Protein AF-A0A6P3RU70-F1 (afdb_monomer_lite)

Structure (mmCIF, N/CA/C/O backbone):
data_AF-A0A6P3RU70-F1
#
_entry.id   AF-A0A6P3RU70-F1
#
loop_
_atom_site.group_PDB
_atom_site.id
_atom_site.type_symbol
_atom_site.label_atom_id
_atom_site.label_alt_id
_atom_site.label_comp_id
_atom_site.label_asym_id
_atom_site.label_entity_id
_atom_site.label_seq_id
_atom_site.pdbx_PDB_ins_code
_atom_site.Cartn_x
_atom_site.Cartn_y
_atom_site.Cartn_z
_atom_site.occupancy
_atom_site.B_iso_or_equiv
_atom_site.auth_seq_id
_atom_site.auth_comp_id
_atom_site.auth_asym_id
_atom_site.auth_atom_id
_atom_site.pdbx_PDB_model_num
ATOM 1 N N . GLY A 1 1 ? 16.443 7.706 28.480 1.00 31.27 1 GLY A N 1
ATOM 2 C CA . GLY A 1 1 ? 16.041 6.633 27.552 1.00 31.27 1 GLY A CA 1
ATOM 3 C C . GLY A 1 1 ? 15.104 7.217 26.523 1.00 31.27 1 GLY A C 1
ATOM 4 O O . GLY A 1 1 ? 13.952 7.460 26.847 1.00 31.27 1 GLY A O 1
ATOM 5 N N . GLY A 1 2 ? 15.621 7.571 25.346 1.00 32.44 2 GLY A N 1
ATOM 6 C CA . GLY A 1 2 ? 14.855 8.242 24.294 1.00 32.44 2 GLY A CA 1
ATOM 7 C C . GLY A 1 2 ? 14.280 7.225 23.316 1.00 32.44 2 GLY A C 1
ATOM 8 O O . GLY A 1 2 ? 15.006 6.355 22.848 1.00 32.44 2 GLY A O 1
ATOM 9 N N . LYS A 1 3 ? 12.974 7.326 23.060 1.00 40.78 3 LYS A N 1
ATOM 10 C CA . LYS A 1 3 ? 12.183 6.472 22.168 1.00 40.78 3 LYS A CA 1
ATOM 11 C C . LYS A 1 3 ? 12.882 6.311 20.814 1.00 40.78 3 LYS A C 1
ATOM 13 O O . LYS A 1 3 ? 13.000 7.270 20.057 1.00 40.78 3 LYS A O 1
ATOM 18 N N . ILE A 1 4 ? 13.333 5.096 20.514 1.00 43.00 4 ILE A N 1
ATOM 19 C CA . ILE A 1 4 ? 13.785 4.733 19.174 1.00 43.00 4 ILE A CA 1
ATOM 20 C C . ILE A 1 4 ? 12.514 4.649 18.330 1.00 43.00 4 ILE A C 1
ATOM 22 O O . ILE A 1 4 ? 11.741 3.702 18.476 1.00 43.00 4 ILE A O 1
ATOM 26 N N . TYR A 1 5 ? 12.274 5.640 17.473 1.00 43.22 5 TYR A N 1
ATOM 27 C CA . TYR A 1 5 ? 11.367 5.468 16.344 1.00 43.22 5 TYR A CA 1
ATOM 28 C C . TYR A 1 5 ? 12.022 4.437 15.433 1.00 43.22 5 TYR A C 1
ATOM 30 O O . TYR A 1 5 ? 12.804 4.770 14.545 1.00 43.22 5 TYR A O 1
ATOM 38 N N . GLN A 1 6 ? 11.793 3.157 15.727 1.00 46.56 6 GLN A N 1
ATOM 39 C CA . GLN A 1 6 ? 12.144 2.105 14.796 1.00 46.56 6 GLN A CA 1
ATOM 40 C C . GLN A 1 6 ? 11.347 2.401 13.538 1.00 46.56 6 GLN A C 1
ATOM 42 O O . GLN A 1 6 ? 10.117 2.412 13.566 1.00 46.56 6 GLN A O 1
ATOM 47 N N . ASN A 1 7 ? 12.053 2.734 12.466 1.00 47.81 7 ASN A N 1
ATOM 48 C CA . ASN A 1 7 ? 11.454 2.980 11.174 1.00 47.81 7 ASN A CA 1
ATOM 49 C C . ASN A 1 7 ? 10.872 1.646 10.675 1.00 47.81 7 ASN A C 1
ATOM 51 O O . ASN A 1 7 ? 11.551 0.872 10.007 1.00 47.81 7 ASN A O 1
ATOM 55 N N . LYS A 1 8 ? 9.633 1.343 11.085 1.00 55.56 8 LYS A N 1
ATOM 56 C CA . LYS A 1 8 ? 8.885 0.124 10.738 1.00 55.56 8 LYS A CA 1
ATOM 57 C C . LYS A 1 8 ? 8.361 0.154 9.303 1.00 55.56 8 LYS A C 1
ATOM 59 O O . LYS A 1 8 ? 7.720 -0.802 8.885 1.00 55.56 8 LYS A O 1
ATOM 64 N N . LEU A 1 9 ? 8.651 1.216 8.547 1.00 55.12 9 LEU A N 1
ATOM 65 C CA . LEU A 1 9 ? 8.220 1.399 7.164 1.00 55.12 9 LEU A CA 1
ATOM 66 C C . LEU A 1 9 ? 8.486 0.161 6.283 1.00 55.12 9 LEU A C 1
ATOM 68 O O . LEU A 1 9 ? 7.556 -0.247 5.597 1.00 55.12 9 LEU A O 1
ATOM 72 N N . PRO A 1 10 ? 9.656 -0.514 6.327 1.00 59.28 10 PRO A N 1
ATOM 73 C CA . PRO A 1 10 ? 9.885 -1.699 5.499 1.00 59.28 10 PRO A CA 1
ATOM 74 C C . PRO A 1 10 ? 8.997 -2.891 5.879 1.00 59.28 10 PRO A C 1
ATOM 76 O O . PRO A 1 10 ? 8.463 -3.557 4.999 1.00 59.28 10 PRO A O 1
ATOM 79 N N . GLU A 1 11 ? 8.795 -3.153 7.175 1.00 56.91 11 GLU A N 1
ATOM 80 C CA . GLU A 1 11 ? 7.914 -4.233 7.651 1.00 56.91 11 GLU A CA 1
ATOM 81 C C . GLU A 1 11 ? 6.442 -3.918 7.368 1.00 56.91 11 GLU A C 1
ATOM 83 O O . GLU A 1 11 ? 5.685 -4.781 6.935 1.00 56.91 11 GLU A O 1
ATOM 88 N N . ALA A 1 12 ? 6.054 -2.655 7.529 1.00 55.28 12 ALA A N 1
ATOM 89 C CA . ALA A 1 12 ? 4.722 -2.164 7.212 1.00 55.28 12 ALA A CA 1
ATOM 90 C C . ALA A 1 12 ? 4.442 -2.183 5.697 1.00 55.28 12 ALA A C 1
ATOM 92 O O . ALA A 1 12 ? 3.314 -2.389 5.274 1.00 55.28 12 ALA A O 1
ATOM 93 N N . MET A 1 13 ? 5.461 -2.039 4.849 1.00 62.03 13 MET A N 1
ATOM 94 C CA . MET A 1 13 ? 5.317 -2.217 3.399 1.00 62.03 13 MET A CA 1
ATOM 95 C C . MET A 1 13 ? 5.150 -3.693 3.011 1.00 62.03 13 MET A C 1
ATOM 97 O O . MET A 1 13 ? 4.507 -3.987 2.006 1.00 62.03 13 MET A O 1
ATOM 101 N N . LYS A 1 14 ? 5.640 -4.651 3.816 1.00 64.06 14 LYS A N 1
ATOM 102 C CA . LYS A 1 14 ? 5.384 -6.087 3.577 1.00 64.06 14 LYS A CA 1
ATOM 103 C C . LYS A 1 14 ? 3.914 -6.464 3.752 1.00 64.06 14 LYS A C 1
ATOM 105 O O . LYS A 1 14 ? 3.481 -7.453 3.151 1.00 64.06 14 LYS A O 1
ATOM 110 N N . THR A 1 15 ? 3.160 -5.713 4.559 1.00 64.69 15 THR A N 1
ATOM 111 C CA . THR A 1 15 ? 1.720 -5.946 4.756 1.00 64.69 15 THR A CA 1
ATOM 112 C C . THR A 1 15 ? 0.888 -5.426 3.578 1.00 64.69 15 THR A C 1
ATOM 114 O O . THR A 1 15 ? -0.228 -5.898 3.371 1.00 64.69 15 THR A O 1
ATOM 117 N N . LEU A 1 16 ? 1.457 -4.545 2.744 1.00 66.75 16 LEU A N 1
ATOM 118 C CA . LEU A 1 16 ? 0.856 -4.006 1.523 1.00 66.75 16 LEU A CA 1
ATOM 119 C C . LEU A 1 16 ? 1.213 -4.868 0.312 1.00 66.75 16 LEU A C 1
ATOM 121 O O . LEU A 1 16 ? 2.106 -4.562 -0.480 1.00 66.75 16 LEU A O 1
ATOM 125 N N . ARG A 1 17 ? 0.494 -5.976 0.130 1.00 63.78 17 ARG A N 1
ATOM 126 C CA . ARG A 1 17 ? 0.713 -6.872 -1.014 1.00 63.78 17 ARG A CA 1
ATOM 127 C C . ARG A 1 17 ? -0.177 -6.466 -2.183 1.00 63.78 17 ARG A C 1
ATOM 129 O O . ARG A 1 17 ? -1.337 -6.858 -2.259 1.00 63.78 17 ARG A O 1
ATOM 136 N N . GLY A 1 18 ? 0.386 -5.697 -3.116 1.00 61.06 18 GLY A N 1
ATOM 137 C CA . GLY A 1 18 ? -0.310 -5.283 -4.341 1.00 61.06 18 GLY A CA 1
ATOM 138 C C . GLY A 1 18 ? -1.456 -4.301 -4.086 1.00 61.06 18 GLY A C 1
ATOM 139 O O . GLY A 1 18 ? -2.502 -4.412 -4.723 1.00 61.06 18 GLY A O 1
ATOM 140 N N . GLY A 1 19 ? -1.278 -3.392 -3.121 1.00 69.56 19 GLY A N 1
ATOM 141 C CA . GLY A 1 19 ? -2.290 -2.406 -2.718 1.00 69.56 19 GLY A CA 1
ATOM 142 C C . GLY A 1 19 ? -3.402 -2.962 -1.820 1.00 69.56 19 GLY A C 1
ATOM 143 O O . GLY A 1 19 ? -4.362 -2.247 -1.537 1.00 69.56 19 GLY A O 1
ATOM 144 N N . LYS A 1 20 ? -3.283 -4.222 -1.379 1.00 79.88 20 LYS A N 1
ATOM 145 C CA . LYS A 1 20 ? -4.204 -4.870 -0.441 1.00 79.88 20 LYS A CA 1
ATOM 146 C C . LYS A 1 20 ? -3.521 -5.160 0.897 1.00 79.88 20 LYS A C 1
ATOM 148 O O . LYS A 1 20 ? -2.331 -5.477 0.926 1.00 79.88 20 LYS A O 1
ATOM 153 N N . ILE A 1 21 ? -4.301 -5.082 1.967 1.00 84.94 21 ILE A N 1
ATOM 154 C CA . ILE A 1 21 ? -3.934 -5.368 3.353 1.00 84.94 21 ILE A CA 1
ATOM 155 C C . ILE A 1 21 ? -4.665 -6.638 3.783 1.00 84.94 21 ILE A C 1
ATOM 157 O O . ILE A 1 21 ? -5.833 -6.818 3.447 1.00 84.94 21 ILE A O 1
ATOM 161 N N . ASP A 1 22 ? -3.982 -7.509 4.515 1.00 87.44 22 ASP A N 1
ATOM 162 C CA . ASP A 1 22 ? -4.618 -8.637 5.194 1.00 87.44 22 ASP A CA 1
ATOM 163 C C . ASP A 1 22 ? -5.393 -8.137 6.422 1.00 87.44 22 ASP A C 1
ATOM 165 O O . ASP A 1 22 ? -4.845 -7.368 7.216 1.00 87.44 22 ASP A O 1
ATOM 169 N N . VAL A 1 23 ? -6.647 -8.555 6.592 1.00 88.88 23 VAL A N 1
ATOM 170 C CA . VAL A 1 23 ? -7.517 -8.098 7.691 1.00 88.88 23 VAL A CA 1
ATOM 171 C C . VAL A 1 23 ? -6.880 -8.362 9.062 1.00 88.88 23 VAL A C 1
ATOM 173 O O . VAL A 1 23 ? -7.002 -7.536 9.967 1.00 88.88 23 VAL A O 1
ATOM 17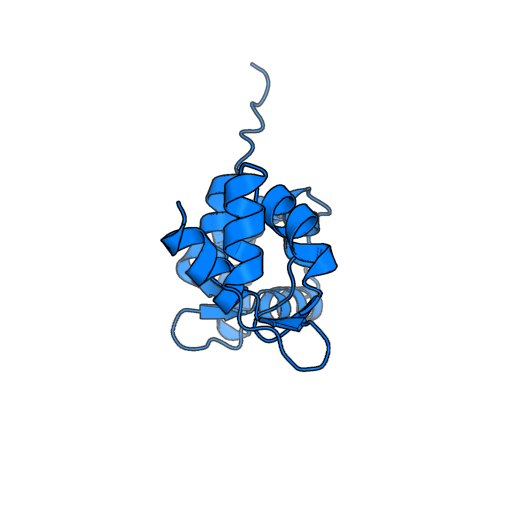6 N N . SER A 1 24 ? -6.101 -9.442 9.203 1.00 88.12 24 SER A N 1
ATOM 177 C CA . SER A 1 24 ? -5.360 -9.751 10.4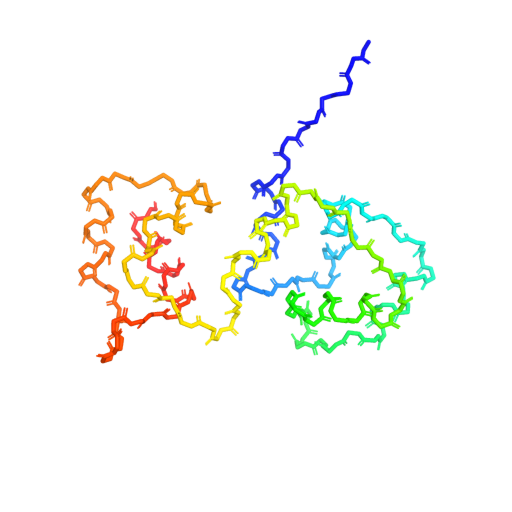38 1.00 88.12 24 SER A CA 1
ATOM 178 C C . SER A 1 24 ? -4.270 -8.726 10.781 1.00 88.12 24 SER A C 1
ATOM 180 O O . SER A 1 24 ? -3.801 -8.680 11.916 1.00 88.12 24 SER A O 1
ATOM 182 N N . GLN A 1 25 ? -3.845 -7.908 9.814 1.00 87.50 25 GLN A N 1
ATOM 183 C CA . GLN A 1 25 ? -2.792 -6.902 9.964 1.00 87.50 25 GLN A CA 1
ATOM 184 C C . GLN A 1 25 ? -3.342 -5.481 10.155 1.00 87.50 25 GLN A C 1
ATOM 186 O O . GLN A 1 25 ? -2.546 -4.543 10.234 1.00 87.50 25 GLN A O 1
ATOM 191 N N . LEU A 1 26 ? -4.667 -5.294 10.237 1.00 89.06 26 LEU A N 1
ATOM 192 C CA . LEU A 1 26 ? -5.287 -3.967 10.340 1.00 89.06 26 LEU A CA 1
ATOM 193 C C . LEU A 1 26 ? -4.776 -3.168 11.537 1.00 89.06 26 LEU A C 1
ATOM 195 O O . LEU A 1 26 ? -4.373 -2.025 11.355 1.00 89.06 26 LEU A O 1
ATOM 199 N N . ASP A 1 27 ? -4.715 -3.776 12.721 1.00 88.38 27 ASP A N 1
ATOM 200 C CA . ASP A 1 27 ? -4.217 -3.110 13.933 1.00 88.38 27 ASP A CA 1
ATOM 201 C C . ASP A 1 27 ? -2.776 -2.596 13.749 1.00 88.38 27 ASP A C 1
ATOM 203 O O . ASP A 1 27 ? -2.455 -1.438 14.016 1.00 88.38 27 ASP A O 1
ATOM 207 N N . THR A 1 28 ? -1.915 -3.424 13.151 1.00 85.12 28 THR A N 1
ATOM 208 C CA . THR A 1 28 ? -0.531 -3.036 12.849 1.00 85.12 28 THR A CA 1
ATOM 209 C C . THR A 1 28 ? -0.464 -1.904 11.822 1.00 85.12 28 THR A C 1
ATOM 211 O O . THR A 1 28 ? 0.318 -0.966 11.986 1.00 85.12 28 THR A O 1
ATOM 214 N N . VAL A 1 29 ? -1.259 -1.978 10.751 1.00 84.56 29 VAL A N 1
ATOM 215 C CA . VAL A 1 29 ? -1.286 -0.951 9.698 1.00 84.56 29 VAL A CA 1
ATOM 216 C C . VAL A 1 29 ? -1.793 0.379 10.249 1.00 84.56 29 VAL A C 1
ATOM 218 O O . VAL A 1 29 ? -1.148 1.403 10.024 1.00 84.56 29 VAL A O 1
ATOM 221 N N . LEU A 1 30 ? -2.883 0.367 11.014 1.00 88.69 30 LEU A N 1
ATOM 222 C CA . LEU A 1 30 ? -3.451 1.556 11.644 1.00 88.69 30 LEU A CA 1
ATOM 223 C C . LEU A 1 30 ? -2.446 2.192 12.608 1.00 88.69 30 LEU A C 1
ATOM 225 O O . LEU A 1 30 ? -2.198 3.398 12.518 1.00 88.69 30 LEU A O 1
ATOM 229 N N . GLY A 1 31 ? -1.769 1.388 13.435 1.00 86.19 31 GLY A N 1
ATOM 230 C CA . GLY A 1 31 ? -0.730 1.884 14.337 1.00 86.19 31 GLY A CA 1
ATOM 231 C C . GLY A 1 31 ? 0.408 2.592 13.592 1.00 86.19 31 GLY A C 1
ATOM 232 O O . GLY A 1 31 ? 0.880 3.647 14.020 1.00 86.19 31 GLY A O 1
ATOM 233 N N . ASN A 1 32 ? 0.807 2.080 12.421 1.00 80.06 32 ASN A N 1
ATOM 234 C CA . ASN A 1 32 ? 1.803 2.730 11.556 1.00 80.06 32 ASN A CA 1
ATOM 235 C C . ASN A 1 32 ? 1.271 4.012 10.879 1.00 80.06 32 ASN A C 1
ATOM 237 O O . ASN A 1 32 ? 2.038 4.945 10.624 1.00 80.06 32 ASN A O 1
ATOM 241 N N . MET A 1 33 ? -0.040 4.099 10.639 1.00 83.69 33 MET A N 1
ATOM 242 C CA . MET A 1 33 ? -0.738 5.326 10.222 1.00 83.69 33 MET A CA 1
ATOM 243 C C . MET A 1 33 ? -1.005 6.289 11.395 1.00 83.69 33 MET A C 1
ATOM 245 O O . MET A 1 33 ? -1.681 7.305 11.231 1.00 83.69 33 MET A O 1
ATOM 249 N N . GLY A 1 34 ? -0.471 5.990 12.585 1.00 85.62 34 GLY A N 1
ATOM 250 C CA . GLY A 1 34 ? -0.603 6.819 13.780 1.00 85.62 34 GLY A CA 1
ATOM 251 C C . GLY A 1 34 ? -1.973 6.732 14.447 1.00 85.62 34 GLY A C 1
ATOM 252 O O . GLY A 1 34 ? -2.346 7.648 15.181 1.00 85.62 34 GLY A O 1
ATOM 253 N N . ARG A 1 35 ? -2.726 5.653 14.204 1.00 87.50 35 ARG A N 1
ATOM 254 C CA . ARG A 1 35 ? -4.021 5.396 14.833 1.00 87.50 35 ARG A CA 1
ATOM 255 C C . ARG A 1 35 ? -4.070 4.045 15.520 1.00 87.50 35 ARG A C 1
ATOM 257 O O . ARG A 1 35 ? -3.869 3.019 14.898 1.00 87.50 35 ARG A O 1
ATOM 264 N N . ASN A 1 36 ? -4.443 4.062 16.790 1.00 89.81 36 ASN A N 1
ATOM 265 C CA . ASN A 1 36 ? -4.854 2.864 17.503 1.00 89.81 36 ASN A CA 1
ATOM 266 C C . ASN A 1 36 ? -6.359 2.972 17.720 1.00 89.81 36 ASN A C 1
ATOM 268 O O . ASN A 1 36 ? -6.818 4.003 18.217 1.00 89.81 36 ASN A O 1
ATOM 272 N N . LEU A 1 37 ? -7.095 1.941 17.321 1.00 91.25 37 LEU A N 1
ATOM 273 C CA . LEU A 1 37 ? -8.533 1.846 17.541 1.00 91.25 37 LEU A CA 1
ATOM 274 C C . LEU A 1 37 ? -8.805 1.036 18.806 1.00 91.25 37 LEU A C 1
ATOM 276 O O . LEU A 1 37 ? -8.003 0.190 19.204 1.00 91.25 37 LEU A O 1
ATOM 280 N N . THR A 1 38 ? -9.939 1.296 19.437 1.00 92.38 38 THR A N 1
ATOM 281 C CA . THR A 1 38 ? -10.491 0.403 20.459 1.00 92.38 38 THR A CA 1
ATOM 282 C C . THR A 1 38 ? -10.935 -0.922 19.831 1.00 92.38 38 THR A C 1
ATOM 284 O O . THR A 1 38 ? -11.126 -1.019 18.619 1.00 92.38 38 THR A O 1
ATOM 287 N N . GLU A 1 39 ? -11.125 -1.960 20.650 1.00 91.56 39 GLU A N 1
ATOM 288 C CA . GLU A 1 39 ? -11.635 -3.254 20.166 1.00 91.56 39 GLU A CA 1
ATOM 289 C C . GLU A 1 39 ? -13.011 -3.122 19.494 1.00 91.56 39 GLU A C 1
ATOM 291 O O . GLU A 1 39 ? -13.281 -3.802 18.506 1.00 91.56 39 GLU A O 1
ATOM 296 N N . GLU A 1 40 ? -13.861 -2.224 20.001 1.00 93.06 40 GLU A N 1
ATOM 297 C CA . GLU A 1 40 ? -15.183 -1.934 19.441 1.00 93.06 40 GLU A CA 1
ATOM 298 C C . GLU A 1 40 ? -15.072 -1.249 18.072 1.00 93.06 40 GLU A C 1
ATOM 300 O O . GLU A 1 40 ? -15.601 -1.765 17.089 1.00 93.06 40 GLU A O 1
ATOM 305 N N . GLU A 1 41 ? -14.285 -0.173 17.963 1.00 93.62 41 GLU A N 1
ATOM 306 C CA . GLU A 1 41 ? -14.033 0.511 16.684 1.00 93.62 41 GLU A CA 1
ATOM 307 C C . GLU A 1 41 ? -13.384 -0.416 15.647 1.00 93.62 41 GLU A C 1
ATOM 309 O O . GLU A 1 41 ? -13.727 -0.367 14.466 1.00 93.62 41 GLU A O 1
ATOM 314 N N . LEU A 1 42 ? -12.450 -1.277 16.068 1.00 92.19 42 LEU A N 1
ATOM 315 C CA . LEU A 1 42 ? -11.804 -2.242 15.180 1.00 92.19 42 LEU A CA 1
ATOM 316 C C . LEU A 1 42 ? -12.806 -3.287 14.671 1.00 92.19 42 LEU A C 1
ATOM 318 O O . LEU A 1 42 ? -12.746 -3.676 13.503 1.00 92.19 42 LEU A O 1
ATOM 322 N N . LYS A 1 43 ? -13.731 -3.733 15.525 1.00 91.50 43 LYS A N 1
ATOM 323 C CA . LYS A 1 43 ? -14.791 -4.670 15.149 1.00 91.50 43 LYS A CA 1
ATOM 324 C C . LYS A 1 43 ? -15.778 -4.028 14.172 1.00 91.50 43 LYS A C 1
ATOM 326 O O . LYS A 1 43 ? -16.089 -4.631 13.145 1.00 91.50 43 LYS A O 1
ATOM 331 N N . ASP A 1 44 ? -16.212 -2.802 14.441 1.00 93.31 44 ASP A N 1
ATOM 332 C CA . ASP A 1 44 ? -17.107 -2.050 13.554 1.00 93.31 44 ASP A CA 1
ATOM 333 C C . ASP A 1 44 ? -16.451 -1.755 12.201 1.00 93.31 44 ASP A C 1
ATOM 335 O O . ASP A 1 44 ? -17.090 -1.880 11.149 1.00 93.31 44 ASP A O 1
ATOM 339 N N . LEU A 1 45 ? -15.151 -1.441 12.212 1.00 93.69 45 LEU A N 1
ATOM 340 C CA . LEU A 1 45 ? -14.352 -1.302 11.003 1.00 93.69 45 LEU A CA 1
ATOM 341 C C . LEU A 1 45 ? -14.378 -2.605 10.201 1.00 93.69 45 LEU A C 1
ATOM 343 O O . LEU A 1 45 ? -14.764 -2.583 9.037 1.00 93.69 45 LEU A O 1
ATOM 347 N N . GLN A 1 46 ? -14.037 -3.744 10.813 1.00 91.38 46 GLN A N 1
ATOM 348 C CA . GLN A 1 46 ? -14.033 -5.048 10.135 1.00 91.38 46 GLN A CA 1
ATOM 349 C C . GLN A 1 46 ? -15.394 -5.407 9.521 1.00 91.38 46 GLN A C 1
ATOM 351 O O . GLN A 1 46 ? -15.430 -5.950 8.419 1.00 91.38 46 GLN A O 1
ATOM 356 N N . HIS A 1 47 ? -16.505 -5.068 10.182 1.00 91.44 47 HIS A N 1
ATOM 357 C CA . HIS A 1 47 ? -17.854 -5.273 9.642 1.00 91.44 47 HIS A CA 1
ATOM 358 C C . HIS A 1 47 ? -18.199 -4.350 8.464 1.00 91.44 47 HIS A C 1
ATOM 360 O O . HIS A 1 47 ? -19.052 -4.699 7.648 1.00 91.44 47 HIS A O 1
ATOM 366 N N . SER A 1 48 ? -17.550 -3.189 8.373 1.00 92.75 48 SER A N 1
ATOM 367 C CA . SER A 1 48 ? -17.808 -2.171 7.348 1.00 92.75 48 SER A CA 1
ATOM 368 C C . SER A 1 48 ? -16.881 -2.282 6.133 1.00 92.75 48 SER A C 1
ATOM 370 O O . SER A 1 48 ? -17.143 -1.663 5.100 1.00 92.75 48 SER A O 1
ATOM 372 N N . LEU A 1 49 ? -15.784 -3.039 6.241 1.00 93.06 49 LEU A N 1
ATOM 373 C CA . LEU A 1 49 ? -14.815 -3.192 5.163 1.00 93.06 49 LEU A CA 1
ATOM 374 C C . LEU A 1 49 ? -15.355 -4.089 4.037 1.00 93.06 49 LEU A C 1
ATOM 376 O O . LEU A 1 49 ? -15.834 -5.193 4.299 1.00 93.06 49 LEU A O 1
ATOM 380 N N . PRO A 1 50 ? -15.204 -3.685 2.764 1.00 90.06 50 PRO A N 1
ATOM 381 C CA . PRO A 1 50 ? -15.444 -4.574 1.637 1.00 90.06 50 PRO A CA 1
ATOM 382 C C . PRO A 1 50 ? -14.265 -5.549 1.508 1.00 90.06 50 PRO A C 1
ATOM 384 O O . PRO A 1 50 ? -13.260 -5.265 0.853 1.00 90.06 50 PRO A O 1
ATOM 387 N N . VAL A 1 51 ? -14.363 -6.692 2.186 1.00 89.19 51 VAL A N 1
ATOM 388 C CA . VAL A 1 51 ? -13.306 -7.709 2.178 1.00 89.19 51 VAL A CA 1
ATOM 389 C C . VAL A 1 51 ? -13.460 -8.649 0.975 1.00 89.19 51 VAL A C 1
ATOM 391 O O . VAL A 1 51 ? -14.528 -9.200 0.719 1.00 89.19 51 VAL A O 1
ATOM 394 N N . ASP A 1 52 ? -12.363 -8.857 0.250 1.00 82.75 52 ASP A N 1
ATOM 395 C CA . ASP A 1 52 ? -12.188 -9.870 -0.792 1.00 82.75 52 ASP A CA 1
ATOM 396 C C . ASP A 1 52 ? -11.355 -11.030 -0.215 1.00 82.75 52 ASP A C 1
ATOM 398 O O . ASP A 1 52 ? -10.118 -10.981 -0.171 1.00 82.75 52 ASP A O 1
ATOM 402 N N . GLY A 1 53 ? -12.044 -12.046 0.315 1.00 86.69 53 GLY A N 1
ATOM 403 C CA . GLY A 1 53 ? -11.435 -13.109 1.121 1.00 86.69 53 GLY A CA 1
ATOM 404 C C . GLY A 1 53 ? -11.013 -12.586 2.495 1.00 86.69 53 GLY A C 1
ATOM 405 O O . GLY A 1 53 ? -11.865 -12.154 3.259 1.00 86.69 53 GLY A O 1
ATOM 406 N N . ASP A 1 54 ? -9.705 -12.582 2.772 1.00 87.94 54 ASP A N 1
ATOM 407 C CA . ASP A 1 54 ? -9.100 -11.988 3.982 1.00 87.94 54 ASP A CA 1
ATOM 408 C C . ASP A 1 54 ? -8.363 -10.674 3.676 1.00 87.94 54 ASP A C 1
ATOM 410 O O . ASP A 1 54 ? -7.476 -10.245 4.416 1.00 87.94 54 ASP A O 1
ATOM 414 N N . LYS A 1 55 ? -8.657 -10.047 2.530 1.00 87.38 55 LYS A N 1
ATOM 415 C CA . LYS A 1 55 ? -7.928 -8.873 2.046 1.00 87.38 55 LYS A CA 1
ATOM 416 C C . LYS A 1 55 ? -8.844 -7.695 1.779 1.00 87.38 55 LYS A C 1
ATOM 418 O O . LYS A 1 55 ? -9.904 -7.840 1.186 1.00 87.38 55 LYS A O 1
ATOM 423 N N . VAL A 1 56 ? -8.362 -6.509 2.113 1.00 88.75 56 VAL A N 1
ATOM 424 C CA . VAL A 1 56 ? -9.026 -5.231 1.844 1.00 88.75 56 VAL A CA 1
ATOM 425 C C . VAL A 1 56 ? -8.099 -4.335 1.030 1.00 88.75 56 VAL A C 1
ATOM 427 O O . VAL A 1 56 ? -6.888 -4.331 1.256 1.00 88.75 56 VAL A O 1
ATOM 430 N N . ALA A 1 57 ? -8.621 -3.590 0.055 1.00 85.31 57 ALA A N 1
ATOM 431 C CA . ALA A 1 57 ? -7.810 -2.591 -0.635 1.00 85.31 57 ALA A CA 1
ATOM 432 C C . ALA A 1 57 ? -7.551 -1.387 0.282 1.0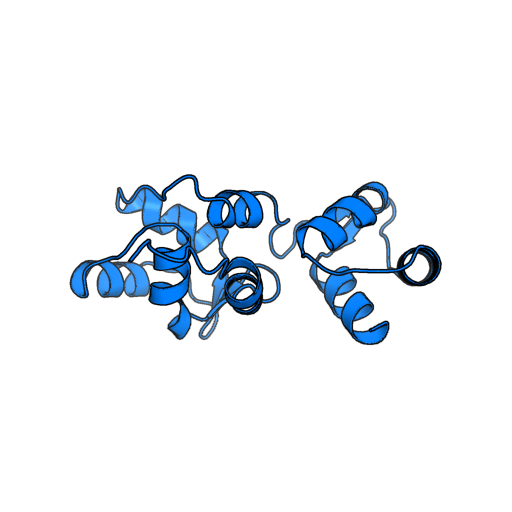0 85.31 57 ALA A C 1
ATOM 434 O O . ALA A 1 57 ? -8.410 -0.989 1.066 1.00 85.31 57 ALA A O 1
ATOM 435 N N . ILE A 1 58 ? -6.376 -0.768 0.170 1.00 82.00 58 ILE A N 1
ATOM 436 C CA . ILE A 1 58 ? -6.016 0.353 1.049 1.00 82.00 58 ILE A CA 1
ATOM 437 C C . ILE A 1 58 ? -6.957 1.556 0.924 1.00 82.00 58 ILE A C 1
ATOM 439 O O . ILE A 1 58 ? -7.291 2.182 1.925 1.00 82.00 58 ILE A O 1
ATOM 443 N N . ASN A 1 59 ? -7.447 1.829 -0.286 1.00 80.44 59 ASN A N 1
ATOM 444 C CA . ASN A 1 59 ? -8.413 2.902 -0.517 1.00 80.44 59 ASN A CA 1
ATOM 445 C C . ASN A 1 59 ? -9.754 2.614 0.151 1.00 80.44 59 ASN A C 1
ATOM 447 O O . ASN A 1 59 ? -10.396 3.533 0.651 1.00 80.44 59 ASN A O 1
ATOM 451 N N . ASP A 1 60 ? -10.178 1.351 0.165 1.00 88.94 60 ASP A N 1
ATOM 452 C CA . ASP A 1 60 ? -11.419 0.961 0.826 1.00 88.94 60 ASP A CA 1
ATOM 453 C C . ASP A 1 60 ? -11.289 1.138 2.338 1.00 88.94 60 ASP A C 1
ATOM 455 O O . ASP A 1 60 ? -12.185 1.699 2.964 1.00 88.94 60 ASP A O 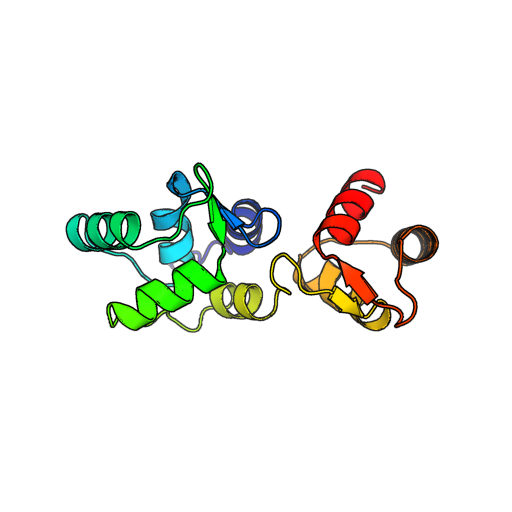1
ATOM 459 N N . LEU A 1 61 ? -10.136 0.762 2.905 1.00 90.00 61 LEU A N 1
ATOM 460 C CA . LEU A 1 61 ? -9.821 1.031 4.306 1.00 90.00 61 LEU A CA 1
ATOM 461 C C . LEU A 1 61 ? -9.877 2.534 4.624 1.00 90.00 61 LEU A C 1
ATOM 463 O O . LEU A 1 61 ? -10.585 2.926 5.549 1.00 90.00 61 LEU A O 1
ATOM 467 N N . GLU A 1 62 ? -9.181 3.382 3.859 1.00 87.12 62 GLU A N 1
ATOM 468 C CA . GLU A 1 62 ? -9.203 4.837 4.084 1.00 87.12 62 GLU A CA 1
ATOM 469 C C . GLU A 1 62 ? -10.617 5.427 3.951 1.00 87.12 62 GLU A C 1
ATOM 471 O O . GLU A 1 62 ? -11.017 6.270 4.757 1.00 87.12 62 GLU A O 1
ATOM 476 N N . ASN A 1 63 ? -11.395 4.974 2.964 1.00 89.38 63 ASN A N 1
ATOM 477 C CA . ASN A 1 63 ? -12.763 5.440 2.750 1.00 89.38 63 ASN A CA 1
ATOM 478 C C . ASN A 1 63 ? -13.683 5.079 3.920 1.00 89.38 63 ASN A C 1
ATOM 480 O O . ASN A 1 63 ? -14.446 5.932 4.375 1.00 89.38 63 ASN A O 1
ATOM 484 N N . VAL A 1 64 ? -13.609 3.840 4.413 1.00 93.62 64 VAL A N 1
ATOM 485 C CA . VAL A 1 64 ? -14.424 3.389 5.548 1.00 93.62 64 VAL A CA 1
ATOM 486 C C . VAL A 1 64 ? -14.035 4.135 6.820 1.00 93.62 64 VAL A C 1
ATOM 488 O O . VAL A 1 64 ? -14.919 4.665 7.487 1.00 93.62 64 VAL A O 1
ATOM 491 N N . LEU A 1 65 ? -12.739 4.285 7.112 1.00 92.69 65 LEU A N 1
ATOM 492 C CA . LEU A 1 65 ? -12.271 5.073 8.261 1.00 92.69 65 LEU A CA 1
ATOM 493 C C . LEU A 1 65 ? -12.803 6.508 8.218 1.00 92.69 65 LEU A C 1
ATOM 495 O O . LEU A 1 65 ? -13.335 7.004 9.210 1.00 92.69 65 LEU A O 1
ATOM 499 N N . ARG A 1 66 ? -12.742 7.156 7.048 1.00 90.69 66 ARG A N 1
ATOM 500 C CA . ARG A 1 66 ? -13.294 8.502 6.859 1.00 90.69 66 ARG A CA 1
ATOM 501 C C . ARG A 1 66 ? -14.805 8.540 7.092 1.00 90.69 66 ARG A C 1
ATOM 503 O O . ARG A 1 66 ? -15.286 9.474 7.728 1.00 90.69 66 ARG A O 1
ATOM 510 N N . ASN A 1 67 ? -15.548 7.543 6.612 1.00 92.75 67 ASN A N 1
ATOM 511 C CA . ASN A 1 67 ? -16.997 7.449 6.825 1.00 92.75 67 ASN A CA 1
ATOM 512 C C . ASN A 1 67 ? -17.360 7.230 8.302 1.00 92.75 67 ASN A C 1
ATOM 514 O O . ASN A 1 67 ? -18.417 7.676 8.738 1.00 92.75 67 ASN A O 1
ATOM 518 N N . MET A 1 68 ? -16.475 6.593 9.071 1.00 92.00 68 MET A N 1
ATOM 519 C CA . MET A 1 68 ? -16.600 6.430 10.524 1.00 92.00 68 MET A CA 1
ATOM 520 C C . MET A 1 68 ? -16.121 7.662 11.314 1.00 92.00 68 MET A C 1
ATOM 522 O O . MET A 1 68 ? -16.191 7.666 12.538 1.00 92.00 68 MET A O 1
ATOM 526 N N . GLY A 1 69 ? -15.632 8.715 10.645 1.00 91.56 69 GLY A N 1
ATOM 527 C CA . GLY A 1 69 ? -15.105 9.917 11.301 1.00 91.56 69 GLY A CA 1
ATOM 528 C C . GLY A 1 69 ? -13.703 9.746 11.897 1.00 91.56 69 GLY A C 1
ATOM 529 O O . GLY A 1 69 ? -13.287 10.547 12.733 1.00 91.56 69 GLY A O 1
ATOM 530 N N . ILE A 1 70 ? -12.963 8.718 11.476 1.00 89.94 70 ILE A N 1
ATOM 531 C CA . ILE A 1 70 ? -11.612 8.420 11.953 1.00 89.94 70 ILE A CA 1
ATOM 532 C C . ILE A 1 70 ? -10.588 9.039 10.997 1.00 89.94 70 ILE A C 1
ATOM 534 O O . ILE A 1 70 ? -10.415 8.605 9.858 1.00 89.94 70 ILE A O 1
ATOM 538 N N . GLU A 1 71 ? -9.856 10.044 11.473 1.00 87.00 71 GLU A N 1
ATOM 539 C CA . GLU A 1 71 ? -8.801 10.704 10.695 1.00 87.00 71 GLU A CA 1
ATOM 540 C C . GLU A 1 71 ? -7.438 10.047 10.913 1.00 87.00 71 GLU A C 1
ATOM 542 O O . GLU A 1 71 ? -6.983 9.970 12.046 1.00 87.00 71 GLU A O 1
ATOM 547 N N . LEU A 1 72 ? -6.729 9.634 9.865 1.00 85.56 72 LEU A N 1
ATOM 548 C CA . LEU A 1 72 ? -5.358 9.119 9.989 1.00 85.56 72 LEU A CA 1
ATOM 549 C C . LEU A 1 72 ? -4.333 10.241 10.216 1.00 85.56 72 LEU A C 1
ATOM 551 O O . LEU A 1 72 ? -4.506 11.354 9.719 1.00 85.56 72 LEU A O 1
ATOM 555 N N . ALA A 1 73 ? -3.229 9.941 10.909 1.00 84.25 73 ALA A N 1
ATOM 556 C CA . ALA A 1 73 ? -2.137 10.898 11.056 1.00 84.25 73 ALA A CA 1
ATOM 557 C C . ALA A 1 73 ? -1.306 10.990 9.764 1.00 84.25 73 ALA A C 1
ATOM 559 O O . ALA A 1 73 ? -1.120 10.002 9.045 1.00 84.25 73 ALA A O 1
ATOM 560 N N . ASP A 1 74 ? -0.758 12.177 9.491 1.00 81.50 74 ASP A N 1
ATOM 561 C CA . ASP A 1 74 ? 0.138 12.417 8.354 1.00 81.50 74 ASP A CA 1
ATOM 562 C C . ASP A 1 74 ? 1.560 11.901 8.645 1.00 81.50 74 ASP A C 1
ATOM 564 O O . ASP A 1 74 ? 2.511 12.658 8.844 1.00 81.50 74 ASP A O 1
ATOM 568 N N . THR A 1 75 ? 1.693 10.579 8.748 1.00 77.12 75 THR A N 1
ATOM 569 C CA . THR A 1 75 ? 2.978 9.904 8.960 1.00 77.12 75 THR A CA 1
ATOM 570 C C . THR A 1 75 ? 3.680 9.649 7.627 1.00 77.12 75 THR A C 1
ATOM 572 O O . THR A 1 75 ? 3.046 9.567 6.576 1.00 77.12 75 THR A O 1
ATOM 575 N N . GLU A 1 76 ? 5.001 9.446 7.654 1.00 69.75 76 GLU A N 1
ATOM 576 C CA . GLU A 1 76 ? 5.753 9.025 6.460 1.00 69.75 76 GLU A CA 1
ATOM 577 C C . GLU A 1 76 ? 5.201 7.719 5.858 1.00 69.75 76 GLU A C 1
ATOM 579 O O . GLU A 1 76 ? 5.242 7.532 4.645 1.00 69.75 76 GLU A O 1
ATOM 584 N N . PHE A 1 77 ? 4.609 6.849 6.686 1.00 71.75 77 PHE A N 1
ATOM 585 C CA . PHE A 1 77 ? 3.904 5.656 6.223 1.00 71.75 77 PHE A CA 1
ATOM 586 C C . PHE A 1 77 ? 2.620 6.008 5.464 1.00 71.75 77 PHE A C 1
ATOM 588 O O . PHE A 1 77 ? 2.442 5.545 4.340 1.00 71.75 77 PHE A O 1
ATOM 595 N N . THR A 1 78 ? 1.756 6.858 6.029 1.00 73.94 78 THR A N 1
ATOM 596 C CA . THR A 1 78 ? 0.521 7.311 5.368 1.00 73.94 78 THR A CA 1
ATOM 597 C C . THR A 1 78 ? 0.829 8.024 4.047 1.00 73.94 78 THR A C 1
ATOM 599 O O . THR A 1 78 ? 0.175 7.771 3.036 1.00 73.94 78 THR A O 1
ATOM 602 N N . LYS A 1 79 ? 1.875 8.861 4.010 1.00 75.00 79 LYS A N 1
ATOM 603 C CA . LYS A 1 79 ? 2.351 9.507 2.776 1.00 75.00 79 LYS A CA 1
ATOM 604 C C . LYS A 1 79 ? 2.835 8.487 1.753 1.00 75.00 79 LYS A C 1
ATOM 606 O O . LYS A 1 79 ? 2.431 8.556 0.595 1.00 75.00 79 LYS A O 1
ATOM 611 N N . ALA A 1 80 ? 3.663 7.526 2.167 1.00 69.94 80 ALA A N 1
ATOM 612 C CA . ALA A 1 80 ? 4.146 6.471 1.281 1.00 69.94 80 ALA A CA 1
ATOM 613 C C . ALA A 1 80 ? 2.970 5.695 0.673 1.00 69.94 80 ALA A C 1
ATOM 615 O O . ALA A 1 80 ? 2.855 5.632 -0.549 1.00 69.94 80 ALA A O 1
ATOM 616 N N . VAL A 1 81 ? 2.049 5.221 1.515 1.00 70.38 81 VAL A N 1
ATOM 617 C CA . VAL A 1 81 ? 0.815 4.522 1.137 1.00 70.38 81 VAL A CA 1
ATOM 618 C C . VAL A 1 81 ? -0.007 5.290 0.106 1.00 70.38 81 VAL A C 1
ATOM 620 O O . VAL A 1 81 ? -0.337 4.732 -0.934 1.00 70.38 81 VAL A O 1
ATOM 623 N N . ARG A 1 82 ? -0.314 6.566 0.363 1.00 71.06 82 ARG A N 1
ATOM 624 C CA . ARG A 1 82 ? -1.168 7.383 -0.518 1.00 71.06 82 ARG A CA 1
ATOM 625 C C . ARG A 1 82 ? -0.536 7.670 -1.871 1.00 71.06 82 ARG A C 1
ATOM 627 O O . ARG A 1 82 ? -1.230 7.998 -2.825 1.00 71.06 82 ARG A O 1
ATOM 634 N N . THR A 1 83 ? 0.789 7.590 -1.946 1.00 67.56 83 THR A N 1
ATOM 635 C CA . THR A 1 83 ? 1.525 7.761 -3.202 1.00 67.56 83 THR A CA 1
ATOM 636 C C . THR A 1 83 ? 1.757 6.454 -3.950 1.00 67.56 83 THR A C 1
ATOM 638 O O . THR A 1 83 ? 2.238 6.501 -5.084 1.00 67.56 83 THR A O 1
ATOM 641 N N . LEU A 1 84 ? 1.453 5.300 -3.343 1.00 66.06 84 LEU A N 1
ATOM 642 C CA . LEU A 1 84 ? 1.493 4.032 -4.052 1.00 66.06 84 LEU A CA 1
ATOM 643 C C . LEU A 1 84 ? 0.286 3.958 -4.992 1.00 66.06 84 LEU A C 1
ATOM 645 O O . LEU A 1 84 ? -0.846 4.130 -4.540 1.00 66.06 84 LEU A O 1
ATOM 649 N N . PRO A 1 85 ? 0.502 3.669 -6.283 1.00 61.78 85 PRO A N 1
ATOM 650 C CA . PRO A 1 85 ? -0.599 3.437 -7.200 1.00 61.78 85 PRO A CA 1
ATOM 651 C C . PRO A 1 85 ? -1.415 2.245 -6.708 1.00 61.78 85 PRO A C 1
ATOM 653 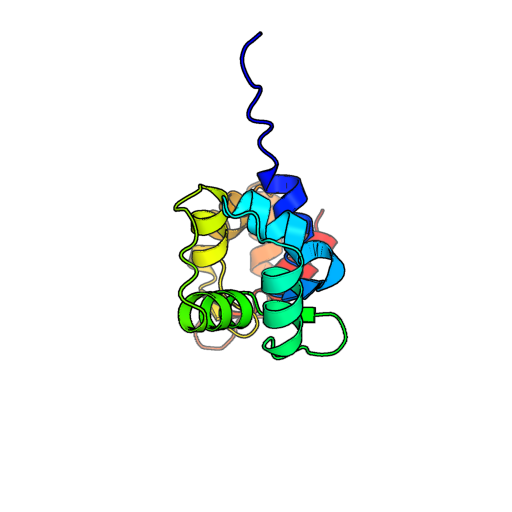O O . PRO A 1 85 ? -0.870 1.210 -6.306 1.00 61.78 85 PRO A O 1
ATOM 656 N N . VAL A 1 86 ? -2.732 2.394 -6.705 1.00 58.91 86 VAL A N 1
ATOM 657 C CA . VAL A 1 86 ? -3.616 1.354 -6.182 1.00 58.91 86 VAL A CA 1
ATOM 658 C C . VAL A 1 86 ? -3.703 0.152 -7.107 1.00 58.91 86 VAL A C 1
ATOM 660 O O . VAL A 1 86 ? -3.362 0.209 -8.287 1.00 58.91 86 VAL A O 1
ATOM 663 N N . SER A 1 87 ? -4.137 -0.984 -6.558 1.00 54.25 87 SER A N 1
ATOM 664 C CA . SER A 1 87 ? -4.336 -2.208 -7.335 1.00 54.25 87 SER A CA 1
ATOM 665 C C . SER A 1 87 ? -5.272 -1.927 -8.517 1.00 54.25 87 SER A C 1
ATOM 667 O O . SER A 1 87 ? -6.437 -1.599 -8.313 1.00 54.25 87 SER A O 1
ATOM 669 N N . GLY A 1 88 ? -4.753 -2.023 -9.744 1.00 58.53 88 GLY A N 1
ATOM 670 C CA . GLY A 1 88 ? -5.483 -1.711 -10.981 1.00 58.53 88 GLY A CA 1
ATOM 671 C C . GLY A 1 88 ? -5.118 -0.367 -11.620 1.00 58.53 88 GLY A C 1
ATOM 672 O O . GLY A 1 88 ? -5.379 -0.173 -12.807 1.00 58.53 88 GLY A O 1
ATOM 673 N N . GLU A 1 89 ? -4.450 0.528 -10.893 1.00 69.56 89 GLU A N 1
ATOM 674 C CA . GLU A 1 89 ? -3.890 1.748 -11.460 1.00 69.56 89 GLU A CA 1
ATOM 675 C C . GLU A 1 89 ? -2.577 1.436 -12.186 1.00 69.56 89 GLU A C 1
ATOM 677 O O . GLU A 1 89 ? -1.702 0.718 -11.687 1.00 69.56 89 GLU A O 1
ATOM 682 N N . LYS A 1 90 ? -2.460 1.948 -13.414 1.00 81.25 90 LYS A N 1
ATOM 683 C CA . LYS A 1 90 ? -1.261 1.764 -14.225 1.00 81.25 90 LYS A CA 1
ATOM 684 C C . LYS A 1 90 ? -0.295 2.921 -14.024 1.00 81.25 90 LYS A C 1
ATOM 686 O O . LYS A 1 90 ? -0.680 4.088 -14.043 1.00 81.25 90 LYS A O 1
ATOM 691 N N . ILE A 1 91 ? 0.974 2.575 -13.912 1.00 84.56 91 ILE A N 1
ATOM 692 C CA . ILE A 1 91 ? 2.094 3.471 -13.670 1.00 84.56 91 ILE A CA 1
ATOM 693 C C . ILE A 1 91 ? 2.768 3.760 -14.997 1.00 84.56 91 ILE A C 1
ATOM 695 O O . ILE A 1 91 ? 2.988 2.847 -15.788 1.00 84.56 91 ILE A O 1
ATOM 699 N N . ASP A 1 92 ? 3.132 5.013 -15.227 1.00 88.50 92 ASP A N 1
ATOM 700 C CA . ASP A 1 92 ? 3.996 5.368 -16.346 1.00 88.50 92 ASP A CA 1
ATOM 701 C C . ASP A 1 92 ? 5.401 4.773 -16.145 1.00 88.50 92 ASP A C 1
ATOM 703 O O . ASP A 1 92 ? 5.992 4.914 -15.069 1.00 88.50 92 ASP A O 1
ATOM 707 N N . ILE A 1 93 ? 5.961 4.125 -17.169 1.00 88.75 93 ILE A N 1
ATOM 708 C CA . ILE A 1 93 ? 7.304 3.527 -17.095 1.00 88.75 93 ILE A CA 1
ATOM 709 C C . ILE A 1 93 ? 8.407 4.557 -16.788 1.00 88.75 93 ILE A C 1
ATOM 711 O O . ILE A 1 93 ? 9.443 4.212 -16.208 1.00 88.75 93 ILE A O 1
ATOM 715 N N . SER A 1 94 ? 8.195 5.836 -17.112 1.00 88.56 94 SER A N 1
ATOM 716 C CA . SER A 1 94 ? 9.101 6.925 -16.723 1.00 88.56 94 SER A CA 1
ATOM 717 C C . SER A 1 94 ? 9.200 7.081 -15.200 1.00 88.56 94 SER A C 1
ATOM 719 O O . SER A 1 94 ? 10.290 7.341 -14.684 1.00 88.56 94 SER A O 1
ATOM 721 N N . ASN A 1 95 ? 8.117 6.787 -14.473 1.00 86.38 95 ASN A N 1
ATOM 722 C CA . ASN A 1 95 ? 8.033 6.839 -13.013 1.00 86.38 95 ASN A CA 1
ATOM 723 C C . ASN A 1 95 ? 8.522 5.556 -12.321 1.00 86.38 95 ASN A C 1
ATOM 725 O O . ASN A 1 95 ? 8.456 5.452 -11.097 1.00 86.38 95 ASN A O 1
ATOM 729 N N . LEU A 1 96 ? 9.061 4.585 -13.066 1.00 86.81 96 LEU A N 1
ATOM 730 C CA . LEU A 1 96 ? 9.523 3.320 -12.492 1.00 86.81 96 LEU A CA 1
ATOM 731 C C . LEU A 1 96 ? 10.659 3.504 -11.473 1.00 86.81 96 LEU A C 1
ATOM 733 O O . LEU A 1 96 ? 10.629 2.881 -10.419 1.00 86.81 96 LEU A O 1
ATOM 737 N N . LYS A 1 97 ? 11.646 4.364 -11.766 1.00 85.38 97 LYS A N 1
ATOM 738 C CA . LYS A 1 97 ? 12.788 4.622 -10.867 1.00 85.38 97 LYS A CA 1
ATOM 739 C C . LYS A 1 97 ? 12.349 5.230 -9.527 1.00 85.38 97 LYS A C 1
ATOM 741 O O . LYS A 1 97 ? 12.624 4.617 -8.497 1.00 85.38 97 LYS A O 1
ATOM 746 N N . PRO A 1 98 ? 11.620 6.364 -9.506 1.00 81.69 98 PRO A N 1
ATOM 747 C CA . PRO A 1 98 ? 11.153 6.923 -8.244 1.00 81.69 98 PRO A CA 1
ATOM 748 C C . PRO A 1 98 ? 10.208 5.970 -7.503 1.00 81.69 98 PRO A C 1
ATOM 750 O O . PRO A 1 98 ? 10.198 5.978 -6.279 1.00 81.69 98 PRO A O 1
ATOM 753 N N . LEU A 1 99 ? 9.444 5.121 -8.201 1.00 78.19 99 LEU A N 1
ATOM 754 C CA . LEU A 1 99 ? 8.617 4.097 -7.561 1.00 78.19 99 LEU A CA 1
ATOM 755 C C . LEU A 1 99 ? 9.460 3.053 -6.812 1.00 78.19 99 LEU A C 1
ATOM 757 O O . LEU A 1 99 ? 9.226 2.841 -5.626 1.00 78.19 99 LEU A O 1
ATOM 761 N N . VAL A 1 100 ? 10.432 2.409 -7.469 1.00 78.94 100 VAL A N 1
ATOM 762 C CA . VAL A 1 100 ? 11.240 1.358 -6.817 1.00 78.94 100 VAL A CA 1
ATOM 763 C C . VAL A 1 100 ? 12.070 1.920 -5.658 1.00 78.94 100 VAL A C 1
ATOM 765 O O . VAL A 1 100 ? 12.149 1.290 -4.604 1.00 78.94 100 VAL A O 1
ATOM 768 N N . GLU A 1 101 ? 12.581 3.149 -5.791 1.00 77.31 101 GLU A N 1
ATOM 769 C CA . GLU A 1 101 ? 13.276 3.865 -4.713 1.00 77.31 101 GLU A CA 1
ATOM 770 C C . GLU A 1 101 ? 12.345 4.163 -3.527 1.00 77.31 101 GLU A C 1
ATOM 772 O O . GLU A 1 101 ? 12.719 3.927 -2.378 1.00 77.31 101 GLU A O 1
ATOM 777 N N . ARG A 1 102 ? 11.105 4.610 -3.781 1.00 69.31 102 ARG A N 1
ATOM 778 C CA . ARG A 1 102 ? 10.081 4.821 -2.735 1.00 69.31 102 ARG A CA 1
ATOM 779 C C . ARG A 1 102 ? 9.699 3.535 -2.016 1.00 69.31 102 ARG A C 1
ATOM 781 O O . ARG A 1 102 ? 9.387 3.562 -0.830 1.00 69.31 102 ARG A O 1
ATOM 788 N N . MET A 1 103 ? 9.746 2.407 -2.717 1.00 69.25 103 MET A N 1
ATOM 789 C CA . MET A 1 103 ? 9.539 1.082 -2.132 1.00 69.25 103 MET A CA 1
ATOM 790 C C . MET A 1 103 ? 10.782 0.558 -1.395 1.00 69.25 103 MET A C 1
ATOM 792 O O . MET A 1 103 ? 10.770 -0.567 -0.901 1.00 69.25 103 MET A O 1
ATOM 796 N N . ASN A 1 104 ? 11.839 1.376 -1.291 1.00 68.00 104 ASN A N 1
ATOM 797 C CA . ASN A 1 104 ? 13.122 1.046 -0.677 1.00 68.00 104 ASN A CA 1
ATOM 798 C C . ASN A 1 104 ? 13.793 -0.183 -1.319 1.00 68.00 104 ASN A C 1
ATOM 800 O O . ASN A 1 104 ? 14.539 -0.918 -0.669 1.00 68.00 104 ASN A O 1
ATOM 804 N N . ILE A 1 105 ? 13.520 -0.403 -2.606 1.00 76.81 105 ILE A N 1
ATOM 805 C CA . ILE A 1 105 ? 14.141 -1.441 -3.420 1.00 76.81 105 ILE A CA 1
ATOM 806 C C . ILE A 1 105 ? 15.348 -0.798 -4.092 1.00 76.81 105 ILE A C 1
ATOM 808 O O . ILE A 1 105 ? 15.220 0.117 -4.907 1.00 76.81 105 ILE A O 1
ATOM 812 N N . LYS A 1 106 ? 16.539 -1.269 -3.731 1.00 79.38 106 LYS A N 1
ATOM 813 C CA . LYS A 1 106 ? 17.781 -0.825 -4.361 1.00 79.38 106 LYS A CA 1
ATOM 814 C C . LYS A 1 106 ? 18.031 -1.679 -5.595 1.00 79.38 106 LYS A C 1
ATOM 816 O O . LYS A 1 106 ? 18.301 -2.864 -5.457 1.00 79.38 106 LYS A O 1
ATOM 821 N N . LEU A 1 107 ? 17.955 -1.056 -6.766 1.00 83.19 107 LEU A N 1
ATOM 822 C CA . LEU A 1 107 ? 18.384 -1.633 -8.036 1.00 83.19 107 LEU A CA 1
ATOM 823 C C . LEU A 1 107 ? 19.584 -0.835 -8.546 1.00 83.19 107 LEU A C 1
ATOM 825 O O . LEU A 1 107 ? 19.589 0.397 -8.480 1.00 83.19 107 LEU A O 1
ATOM 829 N N . SER A 1 108 ? 20.591 -1.524 -9.065 1.00 88.50 108 SER A N 1
ATOM 830 C CA . SER A 1 108 ? 21.624 -0.922 -9.904 1.00 88.50 108 SER A CA 1
ATOM 831 C C . SER A 1 108 ? 21.022 -0.407 -11.215 1.00 88.50 108 SER A C 1
ATOM 833 O O . SER A 1 108 ? 19.940 -0.825 -11.637 1.00 88.50 108 SER A O 1
ATOM 835 N N . ASP A 1 109 ? 21.738 0.480 -11.909 1.00 89.31 109 ASP A N 1
ATOM 836 C CA . ASP A 1 109 ? 21.278 0.986 -13.208 1.00 89.31 109 ASP A CA 1
ATOM 837 C C . ASP A 1 109 ? 21.110 -0.144 -14.244 1.00 89.31 109 ASP A C 1
ATOM 839 O O . ASP A 1 109 ? 20.206 -0.083 -15.079 1.00 89.31 109 ASP A O 1
ATOM 843 N N . ASN A 1 110 ? 21.920 -1.207 -14.149 1.00 89.94 110 ASN A N 1
ATOM 844 C CA . ASN A 1 110 ? 21.797 -2.392 -15.000 1.00 89.94 110 ASN A CA 1
ATOM 845 C C . ASN A 1 110 ? 20.514 -3.180 -14.700 1.00 89.94 110 ASN A C 1
ATOM 847 O O . ASN A 1 110 ? 19.768 -3.483 -15.630 1.00 89.94 110 ASN A O 1
ATOM 851 N N . GLU A 1 111 ? 20.217 -3.455 -13.426 1.00 89.88 111 GLU A N 1
ATOM 852 C CA . GLU A 1 111 ? 18.983 -4.149 -13.018 1.00 89.88 111 GLU A CA 1
ATOM 853 C C . GLU A 1 111 ? 17.738 -3.336 -13.385 1.00 89.88 111 GLU A C 1
ATOM 855 O O . GLU A 1 111 ? 16.757 -3.883 -13.883 1.00 89.88 111 GLU A O 1
ATOM 860 N N . LEU A 1 112 ? 17.776 -2.011 -13.211 1.00 89.62 112 LEU A N 1
ATOM 861 C CA . LEU A 1 112 ? 16.677 -1.135 -13.610 1.00 89.62 112 LEU A CA 1
ATOM 862 C C . LEU A 1 112 ? 16.477 -1.126 -15.135 1.00 89.62 112 LEU A C 1
ATOM 864 O O . LEU A 1 112 ? 15.337 -1.105 -15.608 1.00 89.62 112 LEU A O 1
ATOM 868 N N . ALA A 1 113 ? 17.559 -1.137 -15.919 1.00 90.12 113 ALA A N 1
ATOM 869 C CA . ALA A 1 113 ? 17.486 -1.213 -17.376 1.00 90.12 113 ALA A CA 1
ATOM 870 C C . ALA A 1 113 ? 16.937 -2.567 -17.852 1.00 90.12 113 ALA A C 1
ATOM 872 O O . ALA A 1 113 ? 16.116 -2.611 -18.772 1.00 90.12 113 ALA A O 1
ATOM 873 N N . GLU A 1 114 ? 17.352 -3.662 -17.218 1.00 89.12 114 GLU A N 1
ATOM 874 C CA . GLU A 1 114 ? 16.848 -5.003 -17.504 1.00 89.12 114 GLU A CA 1
ATOM 875 C C . GLU A 1 114 ? 15.376 -5.154 -17.117 1.00 89.12 114 GLU A C 1
ATOM 877 O O . GLU A 1 114 ? 14.587 -5.698 -17.896 1.00 89.12 114 GLU A O 1
ATOM 882 N N . LEU A 1 115 ? 14.983 -4.609 -15.964 1.00 89.31 115 LEU A N 1
ATOM 883 C CA . LEU A 1 115 ? 13.592 -4.519 -15.545 1.00 89.31 115 LEU A CA 1
ATOM 884 C C . LEU A 1 115 ? 12.781 -3.821 -16.641 1.00 89.31 115 LEU A C 1
ATOM 886 O O . LEU A 1 115 ? 11.890 -4.439 -17.216 1.00 89.31 115 LEU A O 1
ATOM 890 N N . ARG A 1 116 ? 13.160 -2.594 -17.030 1.00 88.88 116 ARG A N 1
ATOM 891 C CA . ARG A 1 116 ? 12.470 -1.804 -18.072 1.00 88.88 116 ARG A CA 1
ATOM 892 C C . ARG A 1 116 ? 12.293 -2.543 -19.395 1.00 88.88 116 ARG A C 1
ATOM 894 O O . ARG A 1 116 ? 11.231 -2.436 -19.996 1.00 88.88 116 ARG A O 1
ATOM 901 N N . ARG A 1 117 ? 13.310 -3.277 -19.851 1.00 89.31 117 ARG A N 1
ATOM 902 C CA . ARG A 1 117 ? 13.262 -4.025 -21.123 1.00 89.31 117 ARG A CA 1
ATOM 903 C C . ARG A 1 117 ? 12.271 -5.183 -21.106 1.00 89.31 117 ARG A C 1
ATOM 905 O O . ARG A 1 117 ? 11.802 -5.585 -22.163 1.00 89.31 117 ARG A O 1
ATOM 912 N N . ASN A 1 118 ? 11.974 -5.711 -19.924 1.00 88.50 118 ASN A N 1
ATOM 913 C CA . ASN A 1 118 ? 11.152 -6.900 -19.751 1.00 88.50 118 ASN A CA 1
ATOM 914 C C . ASN A 1 118 ? 9.747 -6.607 -19.206 1.00 88.50 118 ASN A C 1
ATOM 916 O O . ASN A 1 118 ? 8.977 -7.540 -18.976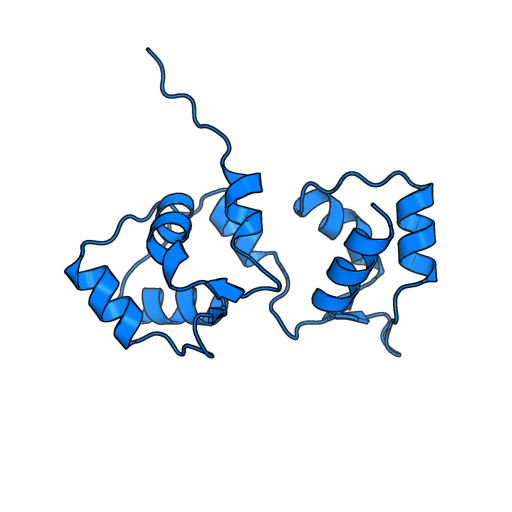 1.00 88.50 118 ASN A O 1
ATOM 920 N N . LEU A 1 119 ? 9.423 -5.339 -18.946 1.00 90.62 119 LEU A N 1
ATOM 921 C CA . LEU A 1 119 ? 8.117 -4.946 -18.437 1.00 90.62 119 LEU A CA 1
ATOM 922 C C . LEU A 1 119 ? 7.082 -4.908 -19.577 1.00 90.62 119 LEU A C 1
ATOM 924 O O . LEU A 1 119 ? 7.314 -4.231 -20.582 1.00 90.62 119 LEU A O 1
ATOM 928 N N . PRO A 1 120 ? 5.928 -5.581 -19.431 1.00 89.38 120 PRO A N 1
ATOM 929 C CA . PRO A 1 120 ? 4.828 -5.479 -20.385 1.00 89.38 120 PRO A CA 1
ATOM 930 C C . PRO A 1 120 ? 4.132 -4.113 -20.257 1.00 89.38 120 PRO A C 1
ATOM 932 O O . PRO A 1 120 ? 3.233 -3.922 -19.443 1.00 89.38 120 PRO A O 1
ATOM 935 N N . VAL A 1 121 ? 4.565 -3.134 -21.053 1.00 92.19 121 VAL A N 1
ATOM 936 C CA . VAL A 1 121 ? 3.906 -1.821 -21.136 1.00 92.19 121 VAL A CA 1
ATOM 937 C C . VAL A 1 121 ? 2.779 -1.828 -22.163 1.00 92.19 121 VAL A C 1
ATOM 939 O O . VAL A 1 121 ? 2.882 -2.449 -23.220 1.00 92.19 121 VAL A O 1
ATOM 942 N N . ASP A 1 122 ? 1.698 -1.114 -21.864 1.00 90.69 122 ASP A N 1
ATOM 943 C CA . ASP A 1 122 ? 0.618 -0.891 -22.819 1.00 90.69 122 ASP A CA 1
ATOM 944 C C . ASP A 1 122 ? 0.973 0.180 -23.867 1.00 90.69 122 ASP A C 1
ATOM 946 O O . ASP A 1 122 ? 2.036 0.802 -23.831 1.00 90.69 122 ASP A O 1
ATOM 950 N N . ALA A 1 123 ? 0.056 0.422 -24.810 1.00 91.94 123 ALA A N 1
ATOM 951 C CA . ALA A 1 123 ? 0.239 1.402 -25.884 1.00 91.94 123 ALA A CA 1
ATOM 952 C C . ALA A 1 123 ? 0.467 2.847 -25.391 1.00 91.94 123 ALA A C 1
ATOM 954 O O . ALA A 1 123 ? 0.964 3.673 -26.150 1.00 91.94 123 ALA A O 1
ATOM 955 N N . ASN A 1 124 ? 0.127 3.151 -24.134 1.00 91.25 124 ASN A N 1
ATOM 956 C CA . ASN A 1 124 ? 0.346 4.454 -23.511 1.00 91.25 124 ASN A CA 1
ATOM 957 C C . ASN A 1 124 ? 1.627 4.489 -22.661 1.00 91.25 124 ASN A C 1
ATOM 959 O O . ASN A 1 124 ? 1.832 5.447 -21.919 1.00 91.25 124 ASN A O 1
ATOM 963 N N . GLY A 1 125 ? 2.464 3.447 -22.711 1.00 90.50 125 GLY A N 1
ATOM 964 C CA . GLY A 1 125 ? 3.674 3.345 -21.894 1.00 90.50 125 GLY A CA 1
ATOM 965 C C . GLY A 1 125 ? 3.391 3.083 -20.414 1.00 90.50 125 GLY A C 1
ATOM 966 O O . GLY A 1 125 ? 4.249 3.356 -19.569 1.00 90.50 125 GLY A O 1
ATOM 967 N N . LYS A 1 126 ? 2.197 2.574 -20.082 1.00 90.06 126 LYS A N 1
ATOM 968 C CA . LYS A 1 126 ? 1.799 2.305 -18.701 1.00 90.06 126 LYS A CA 1
ATOM 969 C C . LYS A 1 126 ? 1.828 0.815 -18.376 1.00 90.06 126 LYS A C 1
ATOM 971 O O . LYS A 1 126 ? 1.569 -0.023 -19.233 1.00 90.06 126 LYS A O 1
ATOM 976 N N . ILE A 1 127 ? 2.087 0.490 -17.114 1.00 89.19 127 ILE A N 1
ATOM 977 C CA . ILE A 1 127 ? 2.169 -0.882 -16.602 1.00 89.19 127 ILE A CA 1
ATOM 978 C C . ILE A 1 127 ? 1.453 -1.024 -15.257 1.00 89.19 127 ILE A C 1
ATOM 980 O O . ILE A 1 127 ? 1.447 -0.097 -14.451 1.00 89.19 127 ILE A O 1
ATOM 984 N N . GLY A 1 128 ? 0.844 -2.178 -14.986 1.00 83.94 128 GLY A N 1
ATOM 985 C CA . GLY A 1 128 ? 0.237 -2.441 -13.681 1.00 83.94 128 GLY A CA 1
ATOM 986 C C . GLY A 1 128 ? 1.286 -2.597 -12.574 1.00 83.94 128 GLY A C 1
ATOM 987 O O . GLY A 1 128 ? 2.286 -3.291 -12.754 1.00 83.94 128 GLY A O 1
ATOM 988 N N . LEU A 1 129 ? 1.031 -2.030 -11.387 1.00 77.88 129 LEU A N 1
ATOM 989 C CA . LEU A 1 129 ? 1.934 -2.163 -10.229 1.00 77.88 129 LEU A CA 1
ATOM 990 C C . LEU A 1 129 ? 2.270 -3.628 -9.905 1.00 77.88 129 LEU A C 1
ATOM 992 O O . LEU A 1 129 ? 3.404 -3.947 -9.553 1.00 77.88 129 LEU A O 1
ATOM 996 N N . LYS A 1 130 ? 1.292 -4.532 -10.037 1.00 75.62 130 LYS A N 1
ATOM 997 C CA . LYS A 1 130 ? 1.499 -5.965 -9.803 1.00 75.62 130 LYS A CA 1
ATOM 998 C C . LYS A 1 130 ? 2.590 -6.541 -10.710 1.00 75.62 130 LYS A C 1
ATOM 1000 O O . LYS A 1 130 ? 3.453 -7.255 -10.219 1.00 75.62 130 LYS A O 1
ATOM 1005 N N . GLU A 1 131 ? 2.571 -6.208 -11.996 1.00 84.69 131 GLU A N 1
ATOM 1006 C CA . GLU A 1 131 ? 3.541 -6.727 -12.967 1.00 84.69 131 GLU A CA 1
ATOM 1007 C C . GLU A 1 131 ? 4.945 -6.190 -12.695 1.00 84.69 131 GLU A C 1
ATOM 1009 O O . GLU A 1 131 ? 5.914 -6.945 -12.762 1.00 84.69 131 GLU A O 1
ATOM 1014 N N . VAL A 1 132 ? 5.050 -4.916 -12.298 1.00 83.06 132 VAL A N 1
ATOM 1015 C CA . VAL A 1 132 ? 6.314 -4.343 -11.814 1.00 83.06 132 VAL A CA 1
ATOM 1016 C C . VAL A 1 132 ? 6.841 -5.153 -10.630 1.00 83.06 132 VAL A C 1
ATOM 1018 O O . VAL A 1 132 ? 7.990 -5.584 -10.647 1.00 83.06 132 VAL A O 1
ATOM 1021 N N . MET A 1 133 ? 6.002 -5.407 -9.625 1.00 78.50 133 MET A N 1
ATOM 1022 C CA . MET A 1 133 ? 6.405 -6.124 -8.412 1.00 78.50 133 MET A CA 1
ATOM 1023 C C . MET A 1 133 ? 6.775 -7.583 -8.664 1.00 78.50 133 MET A C 1
ATOM 1025 O O . MET A 1 133 ? 7.741 -8.076 -8.081 1.00 78.50 133 MET A O 1
ATOM 1029 N N . ASP A 1 134 ? 6.027 -8.277 -9.517 1.00 82.25 134 ASP A N 1
ATOM 1030 C CA . ASP A 1 134 ? 6.328 -9.659 -9.884 1.00 82.25 134 ASP A CA 1
ATOM 1031 C C . ASP A 1 134 ? 7.652 -9.735 -10.659 1.00 82.25 134 ASP A C 1
ATOM 1033 O O . ASP A 1 134 ? 8.442 -10.651 -10.428 1.00 82.25 134 ASP A O 1
ATOM 1037 N N . ARG A 1 135 ? 7.953 -8.738 -11.505 1.00 85.06 135 ARG A N 1
ATOM 1038 C CA . ARG A 1 135 ? 9.217 -8.690 -12.247 1.00 85.06 135 ARG A CA 1
ATOM 1039 C C . ARG A 1 135 ? 10.409 -8.317 -11.374 1.00 85.06 135 ARG A C 1
ATOM 1041 O O . ARG A 1 135 ? 11.442 -8.961 -11.500 1.00 85.06 135 ARG A O 1
ATOM 1048 N N . VAL A 1 136 ? 10.263 -7.356 -10.459 1.00 82.81 136 VAL A N 1
ATOM 1049 C CA . VAL A 1 136 ? 11.316 -7.017 -9.485 1.00 82.81 136 VAL A CA 1
ATOM 1050 C C . VAL A 1 136 ? 11.735 -8.258 -8.696 1.00 82.81 136 VAL A C 1
ATOM 1052 O O . VAL A 1 136 ? 12.921 -8.552 -8.632 1.00 82.81 136 VAL A O 1
ATOM 1055 N N . LYS A 1 137 ? 10.774 -9.031 -8.169 1.00 75.94 137 LYS A N 1
ATOM 1056 C CA . LYS A 1 137 ? 11.053 -10.278 -7.429 1.00 75.94 137 LYS A CA 1
ATOM 1057 C C . LYS A 1 137 ? 11.753 -11.356 -8.256 1.00 75.94 137 LYS A C 1
ATOM 1059 O O . LYS A 1 137 ? 12.316 -12.275 -7.683 1.00 75.94 137 LYS A O 1
ATOM 1064 N N . ALA A 1 138 ? 11.626 -11.315 -9.580 1.00 77.38 138 ALA A N 1
ATOM 1065 C CA . ALA A 1 138 ? 12.303 -12.255 -10.465 1.00 77.38 138 ALA A CA 1
ATOM 1066 C C . ALA A 1 138 ? 13.735 -11.808 -10.804 1.00 77.38 138 ALA A C 1
ATOM 1068 O O . ALA A 1 138 ? 14.529 -12.627 -11.257 1.00 77.38 138 ALA A O 1
ATOM 1069 N N . THR A 1 139 ? 14.044 -10.521 -10.626 1.00 68.75 139 THR A N 1
ATOM 1070 C CA . THR A 1 139 ? 15.361 -9.927 -10.892 1.00 68.75 139 THR A CA 1
ATOM 1071 C C . THR A 1 139 ? 16.259 -9.913 -9.647 1.00 68.75 139 THR A C 1
ATOM 1073 O O . THR A 1 139 ? 17.474 -9.964 -9.804 1.00 68.75 139 THR A O 1
ATOM 1076 N N . THR A 1 140 ? 15.680 -9.872 -8.439 1.00 57.16 140 THR A N 1
ATOM 1077 C CA . THR A 1 140 ? 16.388 -9.843 -7.139 1.00 57.16 140 THR A CA 1
ATOM 1078 C C . THR A 1 140 ? 16.211 -11.130 -6.348 1.00 57.16 140 THR A C 1
ATOM 1080 O O . THR A 1 140 ? 17.201 -11.620 -5.768 1.00 57.16 140 THR A O 1
#

Sequence (140 aa):
GGKIYQNKLPEAMKTLRGGKIDVSQLDTVLGNMGRNLTEEELKDLQHSLPVDGDKVAINDLENVLRNMGIELADTEFTKAVRTLPVSGEKIDISNLKPLVERMNIKLSDNELAELRRNLPVDANGKIGLKEVMDRVKATT

Foldseek 3Di:
DDDPPPVCLLVLVVQCDQQKGFLVCVQVNQVQLVDHDDPVVSVVLVVQFPDDDRIGGPVSSVVSCVVVVHDTHPHLNVVLSVPDQTRVDWDALVCLVVNCVSSVNDDDPVLNVVLSVPFDADPVNTHGPNSSVVSSVVSD

Secondary structure (DSSP, 8-state):
--------HHHHHHTEETTEEEGGGHHHHHHHTT----HHHHHHHHHHS--BTTEEEHHHHHHHHHHTT-PPP--HHHHHHHHSPPTTPEEEGGGHHHHHHHTT----HHHHHHHHHHS---TTSEEEHHHHHHHHHHH-

Radius of gyration: 16.71 Å; chains: 1; bounding box: 40×26×53 Å

pLDDT: mean 79.73, std 13.8, range [31.27, 93.69]

InterPro domains:
  IPR011992 EF-hand domain pair [SSF47473] (18-135)

Organism: Pteropus vampyrus (NCBI:txid132908)